Protein AF-A0AAX6RCL5-F1 (afdb_monomer)

Nearest PDB structures (foldseek):
  1vkk-assembly1_A  TM=9.846E-01  e=1.308E-14  Mus musculus
  3l50-assembly2_B  TM=9.772E-01  e=2.104E-13  Homo sapiens
  1wfs-assembly1_A  TM=9.255E-01  e=1.556E-13  Mus musculus
  1v6f-assembly1_A  TM=9.392E-01  e=1.066E-11  Mus musculus
  5ynr-assembly1_A  TM=8.312E-01  e=8.056E-07  Caenorhabditis elegans

Radius of gyration: 30.28 Å; Cα contacts (8 Å, |Δi|>4): 146; chains: 1; bounding box: 55×46×83 Å

Secondary structure (DSSP, 8-state):
--------------PPPP------------SS------------PPPEEPHHHHHHHHHHHT----S-EEEEEEEETTTTEEEEEEEEES--HHHHHHHS-TTS-EEEEEE--EE-TTS-EE--EEEEEE--S--

pLDDT: mean 74.06, std 21.43, range [27.25, 93.38]

Organism: Heterocephalus glaber (NCBI:txid10181)

Structure (mmCIF, N/CA/C/O backbone):
data_AF-A0AAX6RCL5-F1
#
_entry.id   AF-A0AAX6RCL5-F1
#
loop_
_atom_site.group_PDB
_atom_site.id
_atom_site.type_symbol
_atom_site.label_atom_id
_atom_site.label_alt_id
_atom_site.label_comp_id
_atom_site.label_asym_id
_atom_site.label_entity_id
_atom_site.label_seq_id
_atom_site.pdbx_PDB_ins_code
_atom_site.Cartn_x
_atom_site.Cartn_y
_atom_site.Cartn_z
_atom_site.occupancy
_atom_site.B_iso_or_equiv
_atom_site.auth_seq_id
_atom_site.auth_comp_id
_atom_site.auth_asym_id
_atom_site.auth_atom_id
_atom_site.pdbx_PDB_model_num
ATOM 1 N N . MET A 1 1 ? -36.953 29.625 -25.439 1.00 35.50 1 MET A N 1
ATOM 2 C CA . MET A 1 1 ? -36.225 30.268 -26.555 1.00 35.50 1 MET A CA 1
ATOM 3 C C . MET A 1 1 ? -35.842 29.132 -27.499 1.00 35.50 1 MET A C 1
ATOM 5 O O . MET A 1 1 ? -34.947 28.391 -27.137 1.00 35.50 1 MET A O 1
ATOM 9 N N . TRP A 1 2 ? -36.645 28.715 -28.493 1.00 27.25 2 TRP A N 1
ATOM 10 C CA . TRP A 1 2 ? -37.102 29.408 -29.726 1.00 27.25 2 TRP A CA 1
ATOM 11 C C . TRP A 1 2 ? -35.904 30.067 -30.423 1.00 27.25 2 TRP A C 1
ATOM 13 O O . TRP A 1 2 ? -35.289 30.933 -29.812 1.00 27.25 2 TRP A O 1
ATOM 23 N N . TYR A 1 3 ? -35.443 29.616 -31.591 1.00 30.14 3 TYR A N 1
ATOM 24 C CA . TYR A 1 3 ? -36.087 29.608 -32.922 1.00 30.14 3 TYR A CA 1
ATOM 25 C C . TYR A 1 3 ? -35.408 28.554 -33.837 1.00 30.14 3 TYR A C 1
ATOM 27 O O . TYR A 1 3 ? -34.289 28.162 -33.531 1.00 30.14 3 TYR A O 1
ATOM 35 N N . TRP A 1 4 ? -35.854 28.167 -35.039 1.00 35.09 4 TRP A N 1
ATOM 36 C CA . TRP A 1 4 ? -37.131 27.918 -35.740 1.00 35.09 4 TRP A CA 1
ATOM 37 C C . TRP A 1 4 ? -36.728 27.542 -37.197 1.00 35.09 4 TRP A C 1
ATOM 39 O O . TRP A 1 4 ? -35.722 28.036 -37.697 1.00 35.09 4 TRP A O 1
ATOM 49 N N . MET A 1 5 ? -37.503 26.644 -37.808 1.00 31.89 5 MET A N 1
ATOM 50 C CA . MET A 1 5 ? -37.565 26.088 -39.185 1.00 31.89 5 MET A CA 1
ATOM 51 C C . MET A 1 5 ? -36.968 26.812 -40.432 1.00 31.89 5 MET A C 1
ATOM 53 O O . MET A 1 5 ? -37.252 27.985 -40.634 1.00 31.89 5 MET A O 1
ATOM 57 N N . GLU A 1 6 ? -36.307 25.999 -41.301 1.00 38.62 6 GLU A N 1
ATOM 58 C CA . GLU A 1 6 ? -36.496 25.734 -42.777 1.00 38.62 6 GLU A CA 1
ATOM 59 C C . GLU A 1 6 ? -36.548 26.878 -43.845 1.00 38.62 6 GLU A C 1
ATOM 61 O O . GLU A 1 6 ? -36.711 28.035 -43.478 1.00 38.62 6 GLU A O 1
ATOM 66 N N . PRO A 1 7 ? -36.579 26.622 -45.192 1.00 53.06 7 PRO A N 1
ATOM 67 C CA . PRO A 1 7 ? -35.982 25.575 -46.066 1.00 53.06 7 PRO A CA 1
ATOM 68 C C . PRO A 1 7 ? -35.454 26.092 -47.458 1.00 53.06 7 PRO A C 1
ATOM 70 O O . PRO A 1 7 ? -35.639 27.245 -47.836 1.00 53.06 7 PRO A O 1
ATOM 73 N N . SER A 1 8 ? -34.954 25.157 -48.292 1.00 39.53 8 SER A N 1
ATOM 74 C CA . SER A 1 8 ? -35.128 25.053 -49.772 1.00 39.53 8 SER A CA 1
ATOM 75 C C . SER A 1 8 ? -34.025 25.472 -50.782 1.00 39.53 8 SER A C 1
ATOM 77 O O . SER A 1 8 ? -33.476 26.566 -50.743 1.00 39.53 8 SER A O 1
ATOM 79 N N . ALA A 1 9 ? -33.856 24.559 -51.763 1.00 36.38 9 ALA A N 1
ATOM 80 C CA . ALA A 1 9 ? -33.463 24.708 -53.180 1.00 36.38 9 ALA A CA 1
ATOM 81 C C . ALA A 1 9 ? -32.071 24.184 -53.639 1.00 36.38 9 ALA A C 1
ATOM 83 O O . ALA A 1 9 ? -31.029 24.796 -53.427 1.00 36.38 9 ALA A O 1
ATOM 84 N N . CYS A 1 10 ? -32.099 23.050 -54.362 1.00 36.31 10 CYS A N 1
ATOM 85 C CA . CYS A 1 10 ? -31.104 22.585 -55.353 1.00 36.31 10 CYS A CA 1
ATOM 86 C C . CYS A 1 10 ? -31.205 23.422 -56.661 1.00 36.31 10 CYS A C 1
ATOM 88 O O . CYS A 1 10 ? -32.090 24.276 -56.721 1.00 36.31 10 CYS A O 1
ATOM 90 N N . PRO A 1 11 ? -30.512 23.122 -57.791 1.00 52.94 11 PRO A N 1
ATOM 91 C CA . PRO A 1 11 ? -29.288 22.344 -58.083 1.00 52.94 11 PRO A CA 1
ATOM 92 C C . PRO A 1 11 ? -28.286 23.170 -58.952 1.00 52.94 11 PRO A C 1
ATOM 94 O O . PRO A 1 11 ? -28.574 24.309 -59.299 1.00 52.94 11 PRO A O 1
ATOM 97 N N . THR A 1 12 ? -27.127 22.621 -59.356 1.00 43.06 12 THR A N 1
ATOM 98 C CA . THR A 1 12 ? -26.632 22.558 -60.767 1.00 43.06 12 THR A CA 1
ATOM 99 C C . THR A 1 12 ? -25.146 22.163 -60.825 1.00 43.06 12 THR A C 1
ATOM 101 O O . THR A 1 12 ? -24.300 22.662 -60.090 1.00 43.06 12 THR A O 1
ATOM 104 N N . ALA A 1 13 ? -24.865 21.237 -61.738 1.00 39.94 13 ALA A N 1
ATOM 105 C CA . ALA A 1 13 ? -23.596 20.601 -62.057 1.00 39.94 13 ALA A CA 1
ATOM 106 C C . ALA A 1 13 ? -22.447 21.538 -62.487 1.00 39.94 13 ALA A C 1
ATOM 108 O O . ALA A 1 13 ? -22.672 22.528 -63.183 1.00 39.94 13 ALA A O 1
ATOM 109 N N . ARG A 1 14 ? -21.199 21.104 -62.236 1.00 45.34 14 ARG A N 1
ATOM 110 C CA . ARG A 1 14 ? -20.076 21.279 -63.178 1.00 45.34 14 ARG A CA 1
ATOM 111 C C . ARG A 1 14 ? -19.180 20.026 -63.235 1.00 45.34 14 ARG A C 1
ATOM 113 O O . ARG A 1 14 ? -18.984 19.385 -62.206 1.00 45.34 14 ARG A O 1
ATOM 120 N N . PRO A 1 15 ? -18.679 19.670 -64.434 1.00 50.31 15 PRO A N 1
ATOM 121 C CA . PRO A 1 15 ? -17.975 18.417 -64.730 1.00 50.31 15 PRO A CA 1
ATOM 122 C C . PRO A 1 15 ? -16.495 18.436 -64.294 1.00 50.31 15 PRO A C 1
ATOM 124 O O . PRO A 1 15 ? -15.941 19.518 -64.080 1.00 50.31 15 PRO A O 1
ATOM 127 N N . PRO A 1 16 ? -15.830 17.265 -64.204 1.00 42.94 16 PRO A N 1
ATOM 128 C CA . PRO A 1 16 ? -14.422 17.179 -63.833 1.00 42.94 16 PRO A CA 1
ATOM 129 C C . PRO A 1 16 ? -13.534 17.651 -64.991 1.00 42.94 16 PRO A C 1
ATOM 131 O O . PRO A 1 16 ? -13.746 17.270 -66.141 1.00 42.94 16 PRO A O 1
ATOM 134 N N . GLN A 1 17 ? -12.530 18.473 -64.690 1.00 49.94 17 GLN A N 1
ATOM 135 C CA . GLN A 1 17 ? -11.444 18.765 -65.627 1.00 49.94 17 GLN A CA 1
ATOM 136 C C . GLN A 1 17 ? -10.268 17.821 -65.333 1.00 49.94 17 GLN A C 1
ATOM 138 O O . GLN A 1 17 ? -9.872 17.710 -64.170 1.00 49.94 17 GLN A O 1
ATOM 143 N N . PRO A 1 18 ? -9.709 17.138 -66.347 1.00 45.41 18 PRO A N 1
ATOM 144 C CA . PRO A 1 18 ? -8.517 16.322 -66.196 1.00 45.41 18 PRO A CA 1
ATOM 145 C C . PRO A 1 18 ? -7.278 17.213 -66.340 1.00 45.41 18 PRO A C 1
ATOM 147 O O . PRO A 1 18 ? -7.051 17.801 -67.395 1.00 45.41 18 PRO A O 1
ATOM 150 N N . CYS A 1 19 ? -6.456 17.301 -65.297 1.00 35.34 19 CYS A N 1
ATOM 151 C CA . CYS A 1 19 ? -5.119 17.875 -65.421 1.00 35.34 19 CYS A CA 1
ATOM 152 C C . CYS A 1 19 ? -4.116 16.740 -65.639 1.00 35.34 19 CYS A C 1
ATOM 154 O O . CYS A 1 19 ? -3.858 15.938 -64.742 1.00 35.34 19 CYS A O 1
ATOM 156 N N . SER A 1 20 ? -3.581 16.670 -66.855 1.00 47.75 20 SER A N 1
ATOM 157 C CA . SER A 1 20 ? -2.435 15.836 -67.219 1.00 47.75 20 SER A CA 1
ATOM 158 C C . SER A 1 20 ? -1.165 16.255 -66.448 1.00 47.75 20 SER A C 1
ATOM 160 O O . SER A 1 20 ? -1.034 17.432 -66.104 1.00 47.75 20 SER A O 1
ATOM 162 N N . PRO A 1 21 ? -0.219 15.328 -66.196 1.00 56.59 21 PRO A N 1
ATOM 163 C CA . PRO A 1 21 ? 0.977 15.560 -65.382 1.00 56.59 21 PRO A CA 1
ATOM 164 C C . PRO A 1 21 ? 2.085 16.252 -66.189 1.00 56.59 21 PRO A C 1
ATOM 166 O O . PRO A 1 21 ? 2.216 16.008 -67.391 1.00 56.59 21 PRO A O 1
ATOM 169 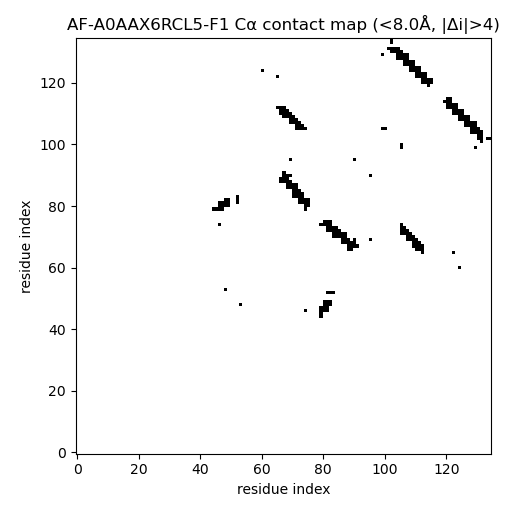N N . PRO A 1 22 ? 2.876 17.134 -65.559 1.00 48.25 22 PRO A N 1
ATOM 170 C CA . PRO A 1 22 ? 4.317 16.862 -65.387 1.00 48.25 22 PRO A CA 1
ATOM 171 C C . PRO A 1 22 ? 4.845 17.485 -64.064 1.00 48.25 22 PRO A C 1
ATOM 173 O O . PRO A 1 22 ? 4.184 18.331 -63.483 1.00 48.25 22 PRO A O 1
ATOM 176 N N . LEU A 1 23 ? 5.981 17.175 -63.447 1.00 46.69 23 LEU A N 1
ATOM 177 C CA . LEU A 1 23 ? 7.229 16.489 -63.762 1.00 46.69 23 LEU A CA 1
ATOM 178 C C . LEU A 1 23 ? 7.736 15.878 -62.441 1.00 46.69 23 LEU A C 1
ATOM 180 O O . LEU A 1 23 ? 7.386 16.338 -61.355 1.00 46.69 23 LEU A O 1
ATOM 184 N N . GLN A 1 24 ? 8.551 14.834 -62.547 1.00 46.75 24 GLN A N 1
ATOM 185 C CA . GLN A 1 24 ? 9.276 14.257 -61.421 1.00 46.75 24 GLN A CA 1
ATOM 186 C C . GLN A 1 24 ? 10.288 15.269 -60.886 1.00 46.75 24 GLN A C 1
ATOM 188 O O . GLN A 1 24 ? 11.224 15.599 -61.604 1.00 46.75 24 GLN A O 1
ATOM 193 N N . ASP A 1 25 ? 10.149 15.652 -59.621 1.00 33.66 25 ASP A N 1
ATOM 194 C CA . ASP A 1 25 ? 11.291 16.054 -58.811 1.00 33.66 25 ASP A CA 1
ATOM 195 C C . ASP A 1 25 ? 11.389 15.085 -57.632 1.00 33.66 25 ASP A C 1
ATOM 197 O O . ASP A 1 25 ? 10.612 15.085 -56.674 1.00 33.66 25 ASP A O 1
ATOM 201 N N . SER A 1 26 ? 12.331 14.164 -57.797 1.00 47.75 26 SER A N 1
ATOM 202 C CA . SER A 1 26 ? 12.974 13.417 -56.731 1.00 47.75 26 SER A CA 1
ATOM 203 C C . SER A 1 26 ? 13.581 14.377 -55.708 1.00 47.75 26 SER A C 1
ATOM 205 O O . SER A 1 26 ? 14.068 15.435 -56.078 1.00 47.75 26 SER A O 1
ATOM 207 N N . GLU A 1 27 ? 13.636 13.929 -54.452 1.00 43.59 27 GLU A N 1
ATOM 208 C CA . GLU A 1 27 ? 14.292 14.587 -53.310 1.00 43.59 27 GLU A CA 1
ATOM 209 C C . GLU A 1 27 ? 13.457 15.641 -52.572 1.00 43.59 27 GLU A C 1
ATOM 211 O O . GLU A 1 27 ? 13.638 16.842 -52.709 1.00 43.59 27 GLU A O 1
ATOM 216 N N . THR A 1 28 ? 12.605 15.192 -51.646 1.00 40.69 28 THR A N 1
ATOM 217 C CA . THR A 1 28 ? 12.894 15.256 -50.192 1.00 40.69 28 THR A CA 1
ATOM 218 C C . THR A 1 28 ? 11.667 14.829 -49.376 1.00 40.69 28 THR A C 1
ATOM 220 O O . THR A 1 28 ? 11.147 15.539 -48.517 1.00 40.69 28 THR A O 1
ATOM 223 N N . GLU A 1 29 ? 11.234 13.584 -49.577 1.00 41.44 29 GLU A N 1
ATOM 224 C CA . GLU A 1 29 ? 10.412 12.860 -48.604 1.00 41.44 29 GLU A CA 1
ATOM 225 C C . GLU A 1 29 ? 11.275 12.489 -47.385 1.00 41.44 29 GLU A C 1
ATOM 227 O O . GLU A 1 29 ? 11.693 11.347 -47.210 1.00 41.44 29 GLU A O 1
ATOM 232 N N . LYS A 1 30 ? 11.639 13.476 -46.555 1.00 39.94 30 LYS A N 1
ATOM 233 C CA . LYS A 1 30 ? 12.430 13.202 -45.345 1.00 39.94 30 LYS A CA 1
ATOM 234 C C . LYS A 1 30 ? 12.206 14.183 -44.200 1.00 39.94 30 LYS A C 1
ATOM 236 O O . LYS A 1 30 ? 13.161 14.594 -43.555 1.00 39.94 30 LYS A O 1
ATOM 241 N N . ARG A 1 31 ? 10.955 14.569 -43.915 1.00 43.88 31 ARG A N 1
ATOM 242 C CA . ARG A 1 31 ? 10.598 15.259 -42.648 1.00 43.88 31 ARG A CA 1
ATOM 243 C C . ARG A 1 31 ? 9.251 14.835 -42.046 1.00 43.88 31 ARG A C 1
ATOM 245 O O . ARG A 1 31 ? 8.664 15.580 -41.271 1.00 43.88 31 ARG A O 1
ATOM 252 N N . ARG A 1 32 ? 8.766 13.627 -42.350 1.00 39.75 32 ARG A N 1
ATOM 253 C CA . ARG A 1 32 ? 7.670 12.983 -41.604 1.00 39.75 32 ARG A CA 1
ATOM 254 C C . ARG A 1 32 ? 8.207 11.723 -40.943 1.00 39.75 32 ARG A C 1
ATOM 256 O O . ARG A 1 32 ? 8.236 10.668 -41.555 1.00 39.75 32 ARG A O 1
ATOM 263 N N . GLY A 1 33 ? 8.712 11.861 -39.725 1.00 41.97 33 GLY A N 1
ATOM 264 C CA . GLY A 1 33 ? 9.278 10.734 -38.990 1.00 41.97 33 GLY A CA 1
ATOM 265 C C . GLY A 1 33 ? 9.973 11.175 -37.716 1.00 41.97 33 GLY A C 1
ATOM 266 O O . GLY A 1 33 ? 11.169 10.960 -37.576 1.00 41.97 33 GLY A O 1
ATOM 267 N N . LEU A 1 34 ? 9.254 11.864 -36.828 1.00 44.69 34 LEU A N 1
ATOM 268 C CA . LEU A 1 34 ? 9.718 12.080 -35.456 1.00 44.69 34 LEU A CA 1
ATOM 269 C C . LEU A 1 34 ? 8.540 12.340 -34.511 1.00 44.69 34 LEU A C 1
ATOM 271 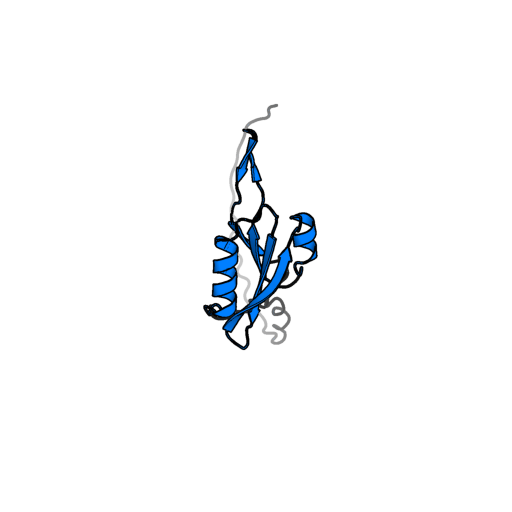O O . LEU A 1 34 ? 8.479 13.339 -33.815 1.00 44.69 34 LEU A O 1
ATOM 275 N N . TRP A 1 35 ? 7.594 11.408 -34.534 1.00 40.56 35 TRP A N 1
ATOM 276 C CA . TRP A 1 35 ? 6.759 11.070 -33.383 1.00 40.56 35 TRP A CA 1
ATOM 277 C C . TRP A 1 35 ? 6.626 9.550 -33.392 1.00 40.56 35 TRP A C 1
ATOM 279 O O . TRP A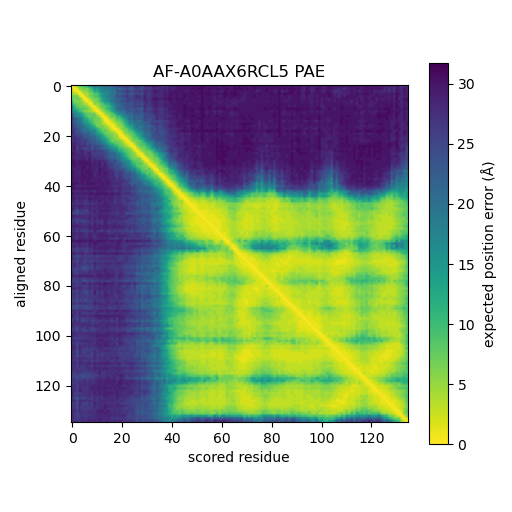 1 35 ? 5.561 8.997 -33.634 1.00 40.56 35 TRP A O 1
ATOM 289 N N . THR A 1 36 ? 7.753 8.858 -33.235 1.00 45.66 36 THR A N 1
ATOM 290 C CA . THR A 1 36 ? 7.697 7.505 -32.690 1.00 45.66 36 THR A CA 1
ATOM 291 C C . THR A 1 36 ? 7.618 7.726 -31.191 1.00 45.66 36 THR A C 1
ATOM 293 O O . THR A 1 36 ? 8.642 7.860 -30.523 1.00 45.66 36 THR A O 1
ATOM 296 N N . GLU A 1 37 ? 6.397 7.898 -30.680 1.00 50.56 37 GLU A N 1
ATOM 297 C CA . GLU A 1 37 ? 6.152 7.661 -29.264 1.00 50.56 37 GLU A CA 1
ATOM 298 C C . GLU A 1 37 ? 6.742 6.287 -28.970 1.00 50.56 37 GLU A C 1
ATOM 300 O O . GLU A 1 37 ? 6.404 5.289 -29.613 1.00 50.56 37 GLU A O 1
ATOM 305 N N . ASN A 1 38 ? 7.741 6.281 -28.096 1.00 51.25 38 ASN A N 1
ATOM 306 C CA . ASN A 1 38 ? 8.461 5.096 -27.690 1.00 51.25 38 ASN A CA 1
ATOM 307 C C . ASN A 1 38 ? 7.507 4.272 -26.821 1.00 51.25 38 ASN A C 1
ATOM 309 O O . ASN A 1 38 ? 7.613 4.276 -25.600 1.00 51.25 38 ASN A O 1
ATOM 313 N N . ILE A 1 39 ? 6.533 3.606 -27.446 1.00 62.06 39 ILE A N 1
ATOM 314 C CA . ILE A 1 39 ? 5.764 2.543 -26.814 1.00 62.06 39 ILE A CA 1
ATOM 315 C C . ILE A 1 39 ? 6.792 1.447 -26.550 1.00 62.06 39 ILE A C 1
ATOM 317 O O . ILE A 1 39 ? 7.069 0.615 -27.419 1.00 62.06 39 ILE A O 1
ATOM 321 N N . MET A 1 40 ? 7.425 1.499 -25.373 1.00 55.16 40 MET A N 1
ATOM 322 C CA . MET A 1 40 ? 8.259 0.417 -24.871 1.00 55.16 40 MET A CA 1
ATOM 323 C C . MET A 1 40 ? 7.367 -0.813 -24.811 1.00 55.16 40 MET A C 1
ATOM 325 O O . MET A 1 40 ? 6.577 -1.002 -23.889 1.00 55.16 40 MET A O 1
ATOM 329 N N . SER A 1 41 ? 7.463 -1.628 -25.851 1.00 55.06 41 SER A N 1
ATOM 330 C CA . SER A 1 41 ? 6.804 -2.917 -25.934 1.00 55.06 41 SER A CA 1
ATOM 331 C C . SER A 1 41 ? 7.647 -3.892 -25.121 1.00 55.06 41 SER A C 1
ATOM 333 O O . SER A 1 41 ? 8.291 -4.777 -25.678 1.00 55.06 41 SER A O 1
ATOM 335 N N . ASP A 1 42 ? 7.708 -3.681 -23.804 1.00 61.47 42 ASP A N 1
ATOM 336 C CA . ASP A 1 42 ? 8.202 -4.708 -22.897 1.00 61.47 42 ASP A CA 1
ATOM 337 C C . ASP A 1 42 ? 7.198 -5.865 -23.006 1.00 61.47 42 ASP A C 1
ATOM 339 O O . ASP A 1 42 ? 6.010 -5.723 -22.701 1.00 61.47 42 ASP A O 1
ATOM 343 N N . SER A 1 43 ? 7.657 -7.008 -23.518 1.00 70.56 43 SER A N 1
ATOM 344 C CA . SER A 1 43 ? 6.904 -8.260 -23.459 1.00 70.56 43 SER A CA 1
ATOM 345 C C . SER A 1 43 ? 6.398 -8.451 -22.029 1.00 70.56 43 SER A C 1
ATOM 347 O O . SER A 1 43 ? 7.192 -8.321 -21.100 1.00 70.56 43 SER A O 1
ATOM 349 N N . LEU A 1 44 ? 5.105 -8.736 -21.838 1.00 68.19 44 LEU A N 1
ATOM 350 C CA . LEU A 1 44 ? 4.522 -8.910 -20.505 1.00 68.19 44 LEU A CA 1
ATOM 351 C C . LEU A 1 44 ? 5.224 -10.066 -19.777 1.00 68.19 44 LEU A C 1
ATOM 353 O O . LEU A 1 44 ? 4.929 -11.234 -20.023 1.00 68.19 44 LEU A O 1
ATOM 357 N N . VAL A 1 45 ? 6.15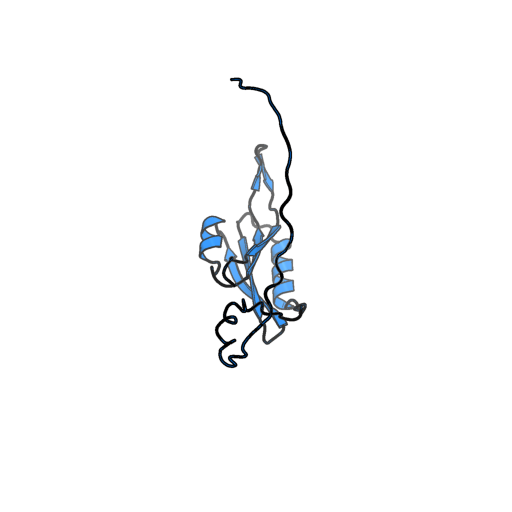8 -9.736 -18.887 1.00 76.12 45 VAL A N 1
ATOM 358 C CA . VAL A 1 45 ? 6.816 -10.705 -18.012 1.00 76.12 45 VAL A CA 1
ATOM 359 C C . VAL A 1 45 ? 6.111 -10.690 -16.663 1.00 76.12 45 VAL A C 1
ATOM 361 O O . VAL A 1 45 ? 6.019 -9.655 -16.002 1.00 76.12 45 VAL A O 1
ATOM 364 N N . VAL A 1 46 ? 5.629 -11.855 -16.237 1.00 82.56 46 VAL A N 1
ATOM 365 C CA . VAL A 1 46 ? 5.121 -12.048 -14.878 1.00 82.56 46 VAL A CA 1
ATOM 366 C C . VAL A 1 46 ? 6.318 -12.202 -13.945 1.00 82.56 46 VAL A C 1
ATOM 368 O O . VAL A 1 46 ? 7.106 -13.129 -14.101 1.00 82.56 46 VAL A O 1
ATOM 371 N N . CYS A 1 47 ? 6.460 -11.282 -12.993 1.00 86.12 47 CYS A N 1
ATOM 372 C CA . CYS A 1 47 ? 7.512 -11.348 -11.982 1.00 86.12 47 CYS A CA 1
ATOM 373 C C . CYS A 1 47 ? 7.095 -12.256 -10.819 1.00 86.12 47 CYS A C 1
ATOM 375 O O . CYS A 1 47 ? 5.924 -12.280 -10.427 1.00 86.12 47 CYS A O 1
ATOM 377 N N . GLU A 1 48 ? 8.056 -12.967 -10.234 1.00 89.62 48 GLU A N 1
ATOM 378 C CA . GLU A 1 48 ? 7.817 -13.765 -9.032 1.00 89.62 48 GLU A CA 1
ATOM 379 C C . GLU A 1 48 ? 7.889 -12.903 -7.766 1.00 89.62 48 GLU A C 1
ATOM 381 O O . GLU A 1 48 ? 8.547 -11.870 -7.724 1.00 89.62 48 GLU A O 1
ATOM 386 N N . VAL A 1 49 ? 7.194 -13.311 -6.705 1.00 90.12 49 VAL A N 1
ATOM 387 C CA . VAL A 1 49 ? 7.238 -12.605 -5.416 1.00 90.12 49 VAL A CA 1
ATOM 388 C C . VAL A 1 49 ? 8.291 -13.255 -4.531 1.00 90.12 49 VAL A C 1
ATOM 390 O O . VAL A 1 49 ? 8.204 -14.465 -4.287 1.00 90.12 49 VAL A O 1
ATOM 393 N N . ASP A 1 50 ? 9.221 -12.447 -4.018 1.00 92.06 50 ASP A N 1
ATOM 394 C CA . ASP A 1 50 ? 10.277 -12.905 -3.119 1.00 92.06 50 ASP A CA 1
ATOM 395 C C . ASP A 1 50 ? 9.675 -13.643 -1.897 1.00 92.06 50 ASP A C 1
ATOM 397 O O . ASP A 1 50 ? 8.681 -13.179 -1.315 1.00 92.06 50 ASP A O 1
ATOM 401 N N . PRO A 1 51 ? 10.202 -14.821 -1.510 1.00 91.06 51 PRO A N 1
ATOM 402 C CA . PRO A 1 51 ? 9.708 -15.560 -0.350 1.00 91.06 51 PRO A CA 1
ATOM 403 C C . PRO A 1 51 ? 9.747 -14.742 0.950 1.00 91.06 51 PRO A C 1
ATOM 405 O O . PRO A 1 51 ? 8.818 -14.856 1.754 1.00 91.06 51 PRO A O 1
ATOM 408 N N . GLU A 1 52 ? 10.738 -13.869 1.141 1.00 90.38 52 GLU A N 1
ATOM 409 C CA . GLU A 1 52 ? 10.826 -12.992 2.315 1.00 90.38 52 GLU A CA 1
ATOM 410 C C . GLU A 1 52 ? 9.680 -11.973 2.330 1.00 90.38 52 GLU A C 1
ATOM 412 O O . GLU A 1 52 ? 9.047 -11.727 3.364 1.00 90.38 52 GLU A O 1
ATOM 417 N N . LEU A 1 53 ? 9.341 -11.432 1.157 1.00 91.00 53 LEU A N 1
ATOM 418 C CA . LEU A 1 53 ? 8.200 -10.538 0.991 1.00 91.00 53 LEU A CA 1
ATOM 419 C C . LEU A 1 53 ? 6.876 -11.274 1.245 1.00 91.00 53 LEU A C 1
ATOM 421 O O . LEU A 1 53 ? 6.000 -10.733 1.919 1.00 91.00 53 LEU A O 1
ATOM 425 N N . LYS A 1 54 ? 6.724 -12.527 0.790 1.00 90.75 54 LYS A N 1
ATOM 426 C CA . LYS A 1 54 ? 5.528 -13.342 1.090 1.00 90.75 54 LYS A CA 1
ATOM 427 C C . LYS A 1 54 ? 5.335 -13.537 2.589 1.00 90.75 54 LYS A C 1
ATOM 429 O O . LYS A 1 54 ? 4.207 -13.433 3.077 1.00 90.75 54 LYS A O 1
ATOM 434 N N . GLU A 1 55 ? 6.404 -13.810 3.333 1.00 92.12 55 GLU A N 1
ATOM 435 C CA . GLU A 1 55 ? 6.318 -13.949 4.787 1.00 92.12 55 GLU A CA 1
ATOM 436 C C . GLU A 1 55 ? 5.881 -12.653 5.465 1.00 92.12 55 GLU A C 1
ATOM 438 O O . GLU A 1 55 ? 5.044 -12.686 6.373 1.00 92.12 55 GLU A O 1
ATOM 443 N N . LYS A 1 56 ? 6.405 -11.516 5.007 1.00 89.75 56 LYS A N 1
ATOM 444 C CA . LYS A 1 56 ? 6.037 -10.194 5.516 1.00 89.75 56 LYS A CA 1
ATOM 445 C C . LYS A 1 56 ? 4.601 -9.824 5.178 1.00 89.75 56 LYS A C 1
ATOM 447 O O . LYS A 1 56 ? 3.870 -9.435 6.078 1.00 89.75 56 LYS A O 1
ATOM 452 N N . LEU A 1 57 ? 4.140 -10.065 3.951 1.00 89.25 57 LEU A N 1
ATOM 453 C CA . LEU A 1 57 ? 2.734 -9.893 3.564 1.00 89.25 57 LEU A CA 1
ATOM 454 C C . LEU A 1 57 ? 1.803 -10.793 4.381 1.00 89.25 57 LEU A C 1
ATOM 456 O O . LEU A 1 57 ? 0.720 -10.372 4.792 1.00 89.25 57 LEU A O 1
ATOM 460 N N . ARG A 1 58 ? 2.232 -12.028 4.670 1.00 90.31 58 ARG A N 1
ATOM 461 C CA . ARG A 1 58 ? 1.491 -12.937 5.547 1.00 90.31 58 ARG A CA 1
ATOM 462 C C . ARG A 1 58 ? 1.391 -12.356 6.957 1.00 90.31 58 ARG A C 1
ATOM 464 O O . ARG A 1 58 ? 0.289 -12.272 7.490 1.00 90.31 58 ARG A O 1
ATOM 471 N N . LYS A 1 59 ? 2.509 -11.915 7.544 1.00 89.12 59 LYS A N 1
ATOM 472 C CA . LYS A 1 59 ? 2.530 -11.248 8.859 1.00 89.12 59 LYS A CA 1
ATOM 473 C C . LYS A 1 59 ? 1.668 -9.984 8.861 1.00 89.12 59 LYS A C 1
ATOM 475 O O . LYS A 1 59 ? 0.910 -9.788 9.800 1.00 89.12 59 LYS A O 1
ATOM 480 N N . PHE A 1 60 ? 1.718 -9.195 7.792 1.00 88.19 60 PHE A N 1
ATOM 481 C CA . PHE A 1 60 ? 0.952 -7.964 7.618 1.00 88.19 60 PHE A CA 1
ATOM 482 C C . PHE A 1 60 ? -0.557 -8.223 7.595 1.00 88.19 60 PHE A C 1
ATOM 484 O O . PHE A 1 60 ? -1.311 -7.550 8.286 1.00 88.19 60 PHE A O 1
ATOM 491 N N . ARG A 1 61 ? -1.003 -9.268 6.888 1.00 85.19 61 ARG A N 1
ATOM 492 C CA . ARG A 1 61 ? -2.415 -9.681 6.868 1.00 85.19 61 ARG A CA 1
ATOM 493 C C . ARG A 1 61 ? -2.914 -10.192 8.224 1.00 85.19 61 ARG A C 1
ATOM 495 O O . ARG A 1 61 ? -4.090 -10.032 8.532 1.00 85.19 61 ARG A O 1
ATOM 502 N N . PHE A 1 62 ? -2.054 -10.842 9.006 1.00 85.25 62 PHE A N 1
ATOM 503 C CA . PHE A 1 62 ? -2.403 -11.367 10.334 1.00 85.25 62 PHE A CA 1
ATOM 504 C C . PHE A 1 62 ? -2.090 -10.398 11.481 1.00 85.25 62 PHE A C 1
ATOM 506 O O . PHE A 1 62 ? -2.300 -10.742 12.648 1.00 85.25 62 PHE A O 1
ATOM 513 N N . ARG A 1 63 ? -1.597 -9.198 11.163 1.00 77.94 63 ARG A N 1
ATOM 514 C CA . ARG A 1 63 ? -1.307 -8.148 12.133 1.00 77.94 63 ARG A CA 1
ATOM 515 C C . ARG A 1 63 ? -2.604 -7.747 12.840 1.00 77.94 63 ARG A C 1
ATOM 517 O O . ARG A 1 63 ? -3.636 -7.569 12.201 1.00 77.94 63 ARG A O 1
ATOM 524 N N . LYS A 1 64 ? -2.552 -7.633 14.170 1.00 74.56 64 LYS A N 1
ATOM 525 C CA . LYS A 1 64 ? -3.683 -7.190 15.011 1.00 74.56 64 LYS A CA 1
ATOM 526 C C . LYS A 1 64 ? -3.536 -5.750 15.505 1.00 74.56 64 LYS A C 1
ATOM 528 O O . LYS A 1 64 ? -4.377 -5.288 16.271 1.00 74.56 64 LYS A O 1
ATOM 533 N N . GLU A 1 65 ? -2.457 -5.071 15.130 1.00 76.75 65 GLU A N 1
ATOM 534 C CA . GLU A 1 65 ? -2.249 -3.672 15.494 1.00 76.75 65 GLU A CA 1
ATOM 535 C C . GLU A 1 65 ? -3.264 -2.775 14.788 1.00 76.75 65 GLU A C 1
ATOM 537 O O . GLU A 1 65 ? -3.653 -3.011 13.645 1.00 76.75 65 GLU A O 1
ATOM 542 N N . THR A 1 66 ? -3.700 -1.744 15.502 1.00 75.69 66 THR A N 1
ATOM 543 C CA . THR A 1 66 ? -4.756 -0.812 15.088 1.00 75.69 66 THR A CA 1
ATOM 544 C C . THR A 1 66 ? -4.223 0.399 14.326 1.00 75.69 66 THR A C 1
ATOM 546 O O . THR A 1 66 ? -4.898 1.427 14.241 1.00 75.69 66 THR A O 1
ATOM 549 N N . ASP A 1 67 ? -3.006 0.279 13.814 1.00 85.12 67 ASP A N 1
ATOM 550 C CA . ASP A 1 67 ? -2.219 1.373 13.269 1.00 85.12 67 ASP A CA 1
ATOM 551 C C . ASP A 1 67 ? -2.256 1.334 11.745 1.00 85.12 67 ASP A C 1
ATOM 553 O O . ASP A 1 67 ? -2.231 0.261 11.132 1.00 85.12 67 ASP A O 1
ATOM 557 N N . ASN A 1 68 ? -2.280 2.514 11.126 1.00 87.75 68 ASN A N 1
ATOM 558 C CA . ASN A 1 68 ? -2.136 2.609 9.680 1.00 87.75 68 ASN A CA 1
ATOM 559 C C . ASN A 1 68 ? -0.739 2.132 9.298 1.00 87.75 68 ASN A C 1
ATOM 561 O O . ASN A 1 68 ? 0.252 2.548 9.897 1.00 87.75 68 ASN A O 1
ATOM 565 N N . ALA A 1 69 ? -0.645 1.261 8.307 1.00 91.00 69 ALA A N 1
ATOM 566 C CA . ALA A 1 69 ? 0.641 0.733 7.883 1.00 91.00 69 ALA A CA 1
ATOM 567 C C . ALA A 1 69 ? 0.661 0.525 6.380 1.00 91.00 69 ALA A C 1
ATOM 569 O O . ALA A 1 69 ? -0.369 0.215 5.782 1.00 91.00 69 ALA A O 1
ATOM 570 N N . ALA A 1 70 ? 1.835 0.684 5.784 1.00 92.19 70 ALA A N 1
ATOM 571 C CA . ALA A 1 70 ? 2.051 0.503 4.364 1.00 92.19 70 ALA A CA 1
ATOM 572 C C . ALA A 1 70 ? 3.289 -0.362 4.118 1.00 92.19 70 ALA A C 1
ATOM 574 O O . ALA A 1 70 ? 4.285 -0.252 4.829 1.00 92.19 70 ALA A O 1
ATOM 575 N N . ILE A 1 71 ? 3.236 -1.203 3.094 1.00 93.19 71 ILE A N 1
ATOM 576 C CA . ILE A 1 71 ? 4.400 -1.904 2.553 1.00 93.19 71 ILE A CA 1
ATOM 577 C C . ILE A 1 71 ? 4.544 -1.474 1.103 1.00 93.19 71 ILE A C 1
ATOM 579 O O . ILE A 1 71 ? 3.641 -1.724 0.302 1.00 93.19 71 ILE A O 1
ATOM 583 N N . ILE A 1 72 ? 5.670 -0.850 0.774 1.00 93.38 72 ILE A N 1
ATOM 584 C CA . ILE A 1 72 ? 6.028 -0.453 -0.584 1.00 93.38 72 ILE A CA 1
ATOM 585 C C . ILE A 1 72 ? 6.883 -1.562 -1.196 1.00 93.38 72 ILE A C 1
ATOM 587 O O . ILE A 1 72 ? 7.847 -2.057 -0.607 1.00 93.38 72 ILE A O 1
ATOM 591 N N . MET A 1 73 ? 6.496 -1.978 -2.394 1.00 92.94 73 MET A N 1
ATOM 592 C CA . MET A 1 73 ? 7.121 -3.048 -3.153 1.00 92.94 73 MET A CA 1
ATOM 593 C C . MET A 1 73 ? 7.585 -2.523 -4.508 1.00 92.94 73 MET A C 1
ATOM 595 O O . MET A 1 73 ? 6.887 -1.763 -5.193 1.00 92.94 73 MET A O 1
ATOM 599 N N . LYS A 1 74 ? 8.766 -2.991 -4.904 1.00 91.69 74 LYS A N 1
ATOM 600 C CA . LYS A 1 74 ? 9.413 -2.690 -6.177 1.00 91.69 74 LYS A CA 1
ATOM 601 C C . LYS A 1 74 ? 9.476 -3.939 -7.037 1.00 91.69 74 LYS A C 1
ATOM 603 O O . LYS A 1 74 ? 9.644 -5.039 -6.525 1.00 91.69 74 LYS A O 1
ATOM 608 N N . VAL A 1 75 ? 9.409 -3.756 -8.350 1.00 90.00 75 VAL A N 1
ATOM 609 C CA . VAL A 1 75 ? 9.790 -4.796 -9.308 1.00 90.00 75 VAL A CA 1
ATOM 610 C C . VAL A 1 75 ? 11.240 -4.578 -9.721 1.00 90.00 75 VAL A C 1
ATOM 612 O O . VAL A 1 75 ? 11.567 -3.553 -10.323 1.00 90.00 75 VAL A O 1
ATOM 615 N N . ASP A 1 76 ? 12.101 -5.547 -9.432 1.00 88.88 76 ASP A N 1
ATOM 616 C CA . ASP A 1 76 ? 13.456 -5.580 -9.970 1.00 88.88 76 ASP A CA 1
ATOM 617 C C . ASP A 1 76 ? 13.434 -6.231 -11.353 1.00 88.88 76 ASP A C 1
ATOM 619 O O . ASP A 1 76 ? 13.184 -7.431 -11.485 1.00 88.88 76 ASP A O 1
ATOM 623 N N . LYS A 1 77 ? 13.716 -5.440 -12.395 1.00 83.62 77 LYS A N 1
ATOM 624 C CA . LYS A 1 77 ? 13.738 -5.923 -13.786 1.00 83.62 77 LYS A CA 1
ATOM 625 C C . LYS A 1 77 ? 14.832 -6.967 -14.027 1.00 83.62 77 LYS A C 1
ATOM 627 O O . LYS A 1 77 ? 14.603 -7.908 -14.778 1.00 83.62 77 LYS A O 1
ATOM 632 N N . ASP A 1 78 ? 15.975 -6.835 -13.354 1.00 86.62 78 ASP A N 1
ATOM 633 C CA . ASP A 1 78 ? 17.130 -7.727 -13.539 1.00 86.62 78 ASP A CA 1
ATOM 634 C C . ASP A 1 78 ? 16.862 -9.141 -13.019 1.00 86.62 78 ASP A C 1
ATOM 636 O O . ASP A 1 78 ? 17.290 -10.131 -13.606 1.00 86.62 78 ASP A O 1
ATOM 640 N N . ARG A 1 79 ? 16.142 -9.231 -11.898 1.00 85.88 79 ARG A N 1
ATOM 641 C CA . ARG A 1 79 ? 15.812 -10.496 -11.231 1.00 85.88 79 ARG A CA 1
ATOM 642 C C . ARG A 1 79 ? 14.410 -10.993 -11.574 1.00 85.88 79 ARG A C 1
ATOM 644 O O . ARG A 1 79 ? 14.078 -12.107 -11.192 1.00 85.88 79 ARG A O 1
ATOM 651 N N . GLN A 1 80 ? 13.599 -10.171 -12.246 1.00 87.25 80 GLN A N 1
ATOM 652 C CA . GLN A 1 80 ? 12.175 -10.414 -12.503 1.00 87.25 80 GLN A CA 1
ATOM 653 C C . GLN A 1 80 ? 11.422 -10.795 -11.219 1.00 87.25 80 GLN A C 1
ATOM 655 O O . GLN A 1 80 ? 10.593 -11.705 -11.20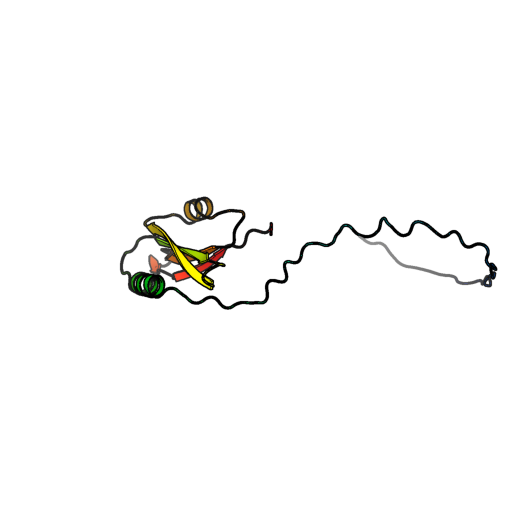2 1.00 87.25 80 GLN A O 1
ATOM 660 N N . MET A 1 81 ? 11.737 -10.102 -10.121 1.00 90.12 81 MET A N 1
ATOM 661 C CA . MET A 1 81 ? 11.172 -10.379 -8.805 1.00 90.12 81 MET A CA 1
ATOM 662 C C . MET A 1 81 ? 10.635 -9.122 -8.136 1.00 90.12 81 MET A C 1
ATOM 664 O O . MET A 1 81 ? 11.182 -8.029 -8.280 1.00 90.12 81 MET A O 1
ATOM 668 N N . VAL A 1 82 ? 9.550 -9.297 -7.388 1.00 91.94 82 VAL A N 1
ATOM 669 C CA . VAL A 1 82 ? 8.990 -8.270 -6.520 1.00 91.94 82 VAL A CA 1
ATOM 670 C C . VAL A 1 82 ? 9.732 -8.317 -5.195 1.00 91.94 82 VAL A C 1
ATOM 672 O O . VAL A 1 82 ? 9.631 -9.301 -4.459 1.00 91.94 82 VAL A O 1
ATOM 675 N N . VAL A 1 83 ? 10.456 -7.244 -4.904 1.00 91.44 83 VAL A N 1
ATOM 676 C CA . VAL A 1 83 ? 11.201 -7.059 -3.663 1.00 91.44 83 VAL A CA 1
ATOM 677 C C . VAL A 1 83 ? 10.509 -6.038 -2.776 1.00 91.44 83 VAL A C 1
ATOM 679 O O . VAL A 1 83 ? 9.783 -5.150 -3.236 1.00 91.44 83 VAL A O 1
ATOM 682 N N . LEU A 1 84 ? 10.737 -6.178 -1.477 1.00 92.38 84 LEU A N 1
ATOM 683 C CA . LEU A 1 84 ? 10.358 -5.161 -0.517 1.00 92.38 84 LEU A CA 1
ATOM 684 C C . LEU A 1 84 ? 11.278 -3.954 -0.678 1.00 92.38 84 LEU A C 1
ATOM 686 O O . LEU A 1 84 ? 12.496 -4.109 -0.671 1.00 92.38 84 LEU A O 1
ATOM 690 N N . GLU A 1 85 ? 10.693 -2.772 -0.796 1.00 91.62 85 GLU A N 1
ATOM 691 C CA . GLU A 1 85 ? 11.450 -1.532 -0.715 1.00 91.62 85 GLU A CA 1
ATOM 692 C C . GLU A 1 85 ? 11.426 -1.010 0.717 1.00 91.62 85 GLU A C 1
ATOM 694 O O . GLU A 1 85 ? 12.454 -1.008 1.388 1.00 91.62 85 GLU A O 1
ATOM 699 N N . GLU A 1 86 ? 10.242 -0.643 1.204 1.00 91.25 86 GLU A N 1
ATOM 700 C CA . GLU A 1 86 ? 10.084 0.050 2.479 1.00 91.25 86 GLU A CA 1
ATOM 701 C C . GLU A 1 86 ? 8.832 -0.417 3.227 1.00 91.25 86 GLU A C 1
ATOM 703 O O . GLU A 1 86 ? 7.798 -0.741 2.637 1.00 91.25 86 GLU A O 1
ATOM 708 N N . GLU A 1 87 ? 8.933 -0.450 4.555 1.00 90.81 87 GLU A N 1
ATOM 709 C CA . GLU A 1 87 ? 7.819 -0.709 5.468 1.00 90.81 87 GLU A CA 1
ATOM 710 C C . GLU A 1 87 ? 7.576 0.528 6.319 1.00 90.81 87 GLU A C 1
ATOM 712 O O . GLU A 1 87 ? 8.446 0.959 7.074 1.00 90.81 87 GLU A O 1
ATOM 717 N N . LEU A 1 88 ? 6.370 1.070 6.223 1.00 90.62 88 LEU A N 1
ATOM 718 C CA . LEU A 1 88 ? 5.963 2.286 6.906 1.00 90.62 88 LEU A CA 1
ATOM 719 C C . LEU A 1 88 ? 4.903 1.926 7.945 1.00 90.62 88 LEU A C 1
ATOM 721 O O . LEU A 1 88 ? 3.910 1.254 7.653 1.00 90.62 88 LEU A O 1
ATOM 725 N N . GLN A 1 89 ? 5.117 2.370 9.178 1.00 89.88 89 GLN A N 1
ATOM 726 C CA . GLN A 1 89 ? 4.183 2.194 10.287 1.00 89.88 89 GLN A CA 1
ATOM 727 C C . GLN A 1 89 ? 3.708 3.566 10.755 1.00 89.88 89 GLN A C 1
ATOM 729 O O . GLN A 1 89 ? 4.500 4.499 10.812 1.00 89.88 89 GLN A O 1
ATOM 734 N N . ASN A 1 90 ? 2.432 3.671 11.123 1.00 88.25 90 ASN A N 1
ATOM 735 C CA . ASN A 1 90 ? 1.788 4.912 11.553 1.00 88.25 90 ASN A CA 1
ATOM 736 C C . ASN A 1 90 ? 1.829 6.033 10.501 1.00 88.25 90 ASN A C 1
ATOM 738 O O . ASN A 1 90 ? 2.082 7.182 10.840 1.00 88.25 90 ASN A O 1
ATOM 742 N N . ILE A 1 91 ? 1.543 5.697 9.237 1.00 89.69 91 ILE A N 1
ATOM 743 C CA . ILE A 1 91 ? 1.546 6.661 8.127 1.00 89.69 91 ILE A CA 1
ATOM 744 C C . ILE A 1 91 ? 0.132 7.061 7.682 1.00 89.69 91 ILE A C 1
ATOM 746 O O . ILE A 1 91 ? -0.768 6.219 7.533 1.00 89.69 91 ILE A O 1
ATOM 750 N N . SER A 1 92 ? -0.069 8.358 7.455 1.00 90.31 92 SER A N 1
ATOM 751 C CA . SER A 1 92 ? -1.290 8.901 6.849 1.00 90.31 92 SER A CA 1
ATOM 752 C C . SER A 1 92 ? -1.318 8.679 5.325 1.00 90.31 92 SER A C 1
ATOM 754 O O . SER A 1 92 ? -0.269 8.520 4.695 1.00 90.31 92 SER A O 1
ATOM 756 N N . PRO A 1 93 ? -2.498 8.634 4.681 1.00 88.00 93 PRO A N 1
ATOM 757 C CA . PRO A 1 93 ? -2.572 8.468 3.230 1.00 88.00 93 PRO A CA 1
ATOM 758 C C . PRO A 1 93 ? -1.945 9.641 2.456 1.00 88.00 93 PRO A C 1
ATOM 760 O O . PRO A 1 93 ? -1.555 9.465 1.303 1.00 88.00 93 PRO A O 1
ATOM 763 N N . GLU A 1 94 ? -1.845 10.827 3.057 1.00 90.75 94 GLU A N 1
ATOM 764 C CA . GLU A 1 94 ? -1.178 11.998 2.488 1.00 90.75 94 GLU A CA 1
ATOM 765 C C . GLU A 1 94 ? 0.343 11.843 2.505 1.00 90.75 94 GLU A C 1
ATOM 767 O O . GLU A 1 94 ? 0.979 12.023 1.469 1.00 90.75 94 GLU A O 1
ATOM 77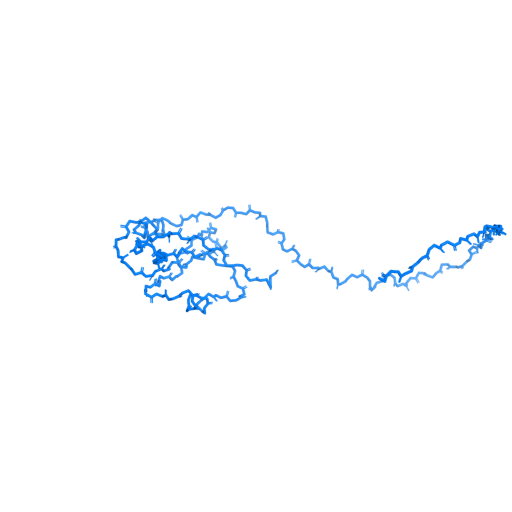2 N N . GLU A 1 95 ? 0.917 11.449 3.643 1.00 91.06 95 GLU A N 1
ATOM 773 C CA . GLU A 1 95 ? 2.353 11.163 3.768 1.00 91.06 95 GLU A CA 1
ATOM 774 C C . GLU A 1 95 ? 2.761 10.006 2.856 1.00 91.06 95 GLU A C 1
ATOM 776 O O . GLU A 1 95 ? 3.765 10.095 2.157 1.00 91.06 95 GLU A O 1
ATOM 781 N N . LEU A 1 96 ? 1.930 8.960 2.764 1.00 90.62 96 LEU A N 1
ATOM 782 C CA . LEU A 1 96 ? 2.191 7.822 1.884 1.00 90.62 96 LEU A CA 1
ATOM 783 C C . LEU A 1 96 ? 2.354 8.242 0.418 1.00 90.62 96 LEU A C 1
ATOM 785 O O . LEU A 1 96 ? 3.137 7.638 -0.307 1.00 90.62 96 LEU A O 1
ATOM 789 N N . LYS A 1 97 ? 1.636 9.274 -0.040 1.00 88.38 97 LYS A N 1
ATOM 790 C CA . LYS A 1 97 ? 1.802 9.795 -1.406 1.00 88.38 97 LYS A CA 1
ATOM 791 C C . LYS A 1 97 ? 3.147 10.486 -1.607 1.00 88.38 97 LYS A C 1
ATOM 793 O O . LYS A 1 97 ? 3.658 10.434 -2.717 1.00 88.38 97 LYS A O 1
ATOM 798 N N . LEU A 1 98 ? 3.678 11.131 -0.571 1.00 89.50 98 LEU A N 1
ATOM 799 C CA . LEU A 1 98 ? 4.954 11.848 -0.621 1.00 89.50 98 LEU A CA 1
ATOM 800 C C . LEU A 1 98 ? 6.149 10.890 -0.607 1.00 89.50 98 LEU A C 1
ATOM 802 O O . LEU A 1 98 ? 7.156 11.177 -1.245 1.00 89.50 98 LEU A O 1
ATOM 806 N N . GLU A 1 99 ? 6.017 9.748 0.073 1.00 88.31 99 GLU A N 1
ATOM 807 C CA . GLU A 1 99 ? 7.030 8.682 0.059 1.00 88.31 99 GLU A CA 1
ATOM 808 C C . GLU A 1 99 ? 7.088 7.953 -1.295 1.00 88.31 99 GLU A C 1
ATOM 810 O O . GLU A 1 99 ? 8.114 7.395 -1.683 1.00 88.31 99 GLU A O 1
ATOM 815 N N . LEU A 1 100 ? 5.988 7.954 -2.058 1.00 88.69 100 LEU A N 1
ATOM 816 C CA . LEU A 1 100 ? 5.944 7.269 -3.345 1.00 88.69 100 LEU A CA 1
ATOM 817 C C . LEU A 1 100 ? 6.620 8.086 -4.458 1.00 88.69 100 LEU A C 1
ATOM 819 O O . LEU A 1 100 ? 6.320 9.264 -4.650 1.00 88.69 100 LEU A O 1
ATOM 823 N N . PRO A 1 101 ? 7.470 7.455 -5.286 1.00 87.12 101 PRO A N 1
ATOM 824 C CA . PRO A 1 101 ? 8.119 8.134 -6.396 1.00 87.12 101 PRO A CA 1
ATOM 825 C C . PRO A 1 101 ? 7.119 8.529 -7.493 1.00 87.12 101 PRO A C 1
ATOM 827 O O . PRO A 1 101 ? 6.402 7.694 -8.040 1.00 87.12 101 PRO A O 1
ATOM 830 N N . GLU A 1 102 ? 7.169 9.792 -7.919 1.00 84.56 102 GLU A N 1
ATOM 831 C CA . GLU A 1 102 ? 6.285 10.362 -8.954 1.00 84.56 102 GLU A CA 1
ATOM 832 C C . GLU A 1 102 ? 6.613 9.932 -10.393 1.00 84.56 102 GLU A C 1
ATOM 834 O O . GLU A 1 102 ? 5.914 10.309 -11.328 1.00 84.56 102 GLU A O 1
ATOM 839 N N . ARG A 1 103 ? 7.694 9.178 -10.615 1.00 82.69 103 ARG A N 1
ATOM 840 C CA . ARG A 1 103 ? 8.160 8.801 -11.966 1.00 82.69 103 ARG A CA 1
ATOM 841 C C . ARG A 1 103 ? 8.289 7.303 -12.189 1.00 82.69 103 ARG A C 1
ATOM 843 O O . ARG A 1 103 ? 8.666 6.885 -13.278 1.00 82.69 103 ARG A O 1
ATOM 850 N N . GLN A 1 104 ? 8.048 6.492 -11.162 1.00 84.38 104 GLN A N 1
ATOM 851 C CA . GLN A 1 104 ? 8.229 5.047 -11.245 1.00 84.38 104 GLN A CA 1
ATOM 852 C C . GLN A 1 104 ? 6.994 4.330 -10.715 1.00 84.38 104 GLN A C 1
ATOM 854 O O . GLN A 1 104 ? 6.471 4.723 -9.673 1.00 84.38 104 GLN A O 1
ATOM 859 N N . PRO A 1 105 ? 6.543 3.265 -11.396 1.00 89.44 105 PRO A N 1
ATOM 860 C CA . PRO A 1 105 ? 5.438 2.472 -10.905 1.00 89.44 105 PRO A CA 1
ATOM 861 C C . PRO A 1 105 ? 5.837 1.734 -9.623 1.00 89.44 105 PRO A C 1
ATOM 863 O O . PRO A 1 105 ? 6.903 1.115 -9.561 1.00 89.44 105 PRO A O 1
ATOM 866 N N . ARG A 1 106 ? 4.971 1.773 -8.609 1.00 91.94 106 ARG A N 1
ATOM 867 C CA . ARG A 1 106 ? 5.153 1.060 -7.335 1.00 91.94 106 ARG A CA 1
ATOM 868 C C . ARG A 1 106 ? 3.891 0.322 -6.932 1.00 91.94 106 ARG A C 1
ATOM 870 O O . ARG A 1 106 ? 2.774 0.785 -7.175 1.00 91.94 106 ARG A O 1
ATOM 877 N N . PHE A 1 107 ? 4.086 -0.812 -6.271 1.00 92.50 107 PHE A N 1
ATOM 878 C CA . PHE A 1 107 ? 3.006 -1.545 -5.630 1.00 92.50 107 PHE A CA 1
ATOM 879 C C . PHE A 1 107 ? 3.020 -1.250 -4.140 1.00 92.50 107 PHE A C 1
ATOM 881 O O . PHE A 1 107 ? 4.072 -1.275 -3.511 1.00 92.50 107 PHE A O 1
ATOM 888 N N . VAL A 1 108 ? 1.855 -0.991 -3.566 1.00 93.06 108 VAL A N 1
ATOM 889 C CA . VAL A 1 108 ? 1.721 -0.649 -2.154 1.00 93.06 108 VAL A CA 1
ATOM 890 C C . VAL A 1 108 ? 0.621 -1.492 -1.543 1.00 93.06 108 VAL A C 1
ATOM 892 O O . VAL A 1 108 ? -0.485 -1.559 -2.073 1.00 93.06 108 VAL A O 1
ATOM 895 N N . VAL A 1 109 ? 0.902 -2.128 -0.412 1.00 93.06 109 VAL A N 1
ATOM 896 C CA . VAL A 1 109 ? -0.141 -2.701 0.441 1.00 93.06 109 VAL A CA 1
ATOM 897 C C . VAL A 1 109 ? -0.382 -1.740 1.581 1.00 93.06 109 VAL A C 1
ATOM 899 O O . VAL A 1 109 ? 0.518 -1.517 2.379 1.00 93.06 109 VAL A O 1
ATOM 902 N N . TYR A 1 110 ? -1.583 -1.186 1.667 1.00 93.00 110 TYR A N 1
ATOM 903 C CA . TYR A 1 110 ? -1.955 -0.238 2.704 1.00 93.00 110 TYR A CA 1
ATOM 904 C C . TYR A 1 110 ? -3.063 -0.813 3.582 1.00 93.00 110 TYR A C 1
ATOM 906 O O . TYR A 1 110 ? -4.123 -1.195 3.092 1.00 93.00 110 TYR A O 1
ATOM 914 N N . SER A 1 111 ? -2.811 -0.882 4.885 1.00 91.06 111 SER A N 1
ATOM 915 C CA . SER A 1 111 ? -3.814 -1.191 5.900 1.00 91.06 111 SER A CA 1
ATOM 916 C C . SER A 1 111 ? -4.338 0.124 6.455 1.00 91.06 111 SER A C 1
ATOM 918 O O . SER A 1 111 ? -3.620 0.818 7.177 1.00 91.06 111 SER A O 1
ATOM 920 N N . TYR A 1 112 ? -5.578 0.463 6.107 1.00 89.94 112 TYR A N 1
ATOM 921 C CA . TYR A 1 112 ? -6.213 1.704 6.541 1.00 89.94 112 TYR A CA 1
ATOM 922 C C . TYR A 1 112 ? -7.181 1.446 7.689 1.00 89.94 112 TYR A C 1
ATOM 924 O O . TYR A 1 112 ? -8.041 0.573 7.591 1.00 89.94 112 TYR A O 1
ATOM 932 N N . LYS A 1 113 ? -7.094 2.235 8.759 1.00 90.19 113 LYS A N 1
ATOM 933 C CA . LYS A 1 113 ? -8.093 2.247 9.827 1.00 90.19 113 LYS A CA 1
ATOM 934 C C . LYS A 1 113 ? -9.329 3.023 9.377 1.00 90.19 113 LYS A C 1
ATOM 936 O O . LYS A 1 113 ? -9.370 4.248 9.462 1.00 90.19 113 LYS A O 1
ATOM 941 N N . TYR A 1 114 ? -10.357 2.301 8.949 1.00 89.44 114 TYR A N 1
ATOM 942 C CA . TYR A 1 114 ? -11.641 2.883 8.579 1.00 89.44 114 TYR A CA 1
ATOM 943 C C . TYR A 1 114 ? -12.587 2.891 9.781 1.00 89.44 114 TYR A C 1
ATOM 945 O O . TYR A 1 114 ? -13.002 1.833 10.261 1.00 89.44 114 TYR A O 1
ATOM 953 N N . VAL A 1 115 ? -12.929 4.082 10.270 1.00 90.75 115 VAL A N 1
ATOM 954 C CA . VAL A 1 115 ? -13.975 4.268 11.283 1.00 90.75 115 VAL A CA 1
ATOM 955 C C . VAL A 1 115 ? -15.287 4.521 10.552 1.00 90.75 115 VAL A C 1
ATOM 957 O O . VAL A 1 115 ? -15.436 5.528 9.866 1.00 90.75 115 VAL A O 1
ATOM 960 N N . HIS A 1 116 ? -16.217 3.581 10.676 1.00 91.81 116 HIS A N 1
ATOM 961 C CA . HIS A 1 116 ? -17.563 3.702 10.126 1.00 91.81 116 HIS A CA 1
ATOM 962 C C . HIS A 1 116 ? -18.392 4.691 10.951 1.00 91.81 116 HIS A C 1
ATOM 964 O O . HIS A 1 116 ? -18.136 4.902 12.138 1.00 91.81 116 HIS A O 1
ATOM 970 N N . GLU A 1 117 ? -19.435 5.254 10.342 1.00 93.19 117 GLU A N 1
ATOM 971 C CA . GLU A 1 117 ? -20.362 6.178 11.017 1.00 93.19 117 GLU A CA 1
ATOM 972 C C . GLU A 1 117 ? -21.109 5.525 12.196 1.00 93.19 117 GLU A C 1
ATOM 974 O O . GLU A 1 117 ? -21.525 6.208 13.127 1.00 93.19 117 GLU A O 1
ATOM 979 N N . ASP A 1 118 ? -21.233 4.193 12.194 1.00 92.12 118 ASP A N 1
ATOM 980 C CA . ASP A 1 118 ? -21.844 3.404 13.270 1.00 92.12 118 ASP A CA 1
ATOM 981 C C . ASP A 1 118 ? -20.909 3.165 14.478 1.00 92.12 118 ASP A C 1
ATOM 983 O O . ASP A 1 118 ? -21.297 2.504 15.444 1.00 92.12 118 ASP A O 1
ATOM 987 N N . GLY A 1 119 ? -19.678 3.689 14.436 1.00 90.31 119 GLY A N 1
ATOM 988 C CA . GLY A 1 119 ? -18.661 3.542 15.478 1.00 90.31 119 GLY A CA 1
ATOM 989 C C . GLY A 1 119 ? -17.829 2.260 15.379 1.00 90.31 119 GLY A C 1
ATOM 990 O O . GLY A 1 119 ? -16.924 2.053 16.193 1.00 90.31 119 GLY A O 1
ATOM 991 N N . ARG A 1 120 ? -18.083 1.390 14.394 1.00 91.94 120 ARG A N 1
ATOM 992 C CA . ARG A 1 120 ? -17.238 0.217 14.151 1.00 91.94 120 ARG A CA 1
ATOM 993 C C . ARG A 1 120 ? -15.944 0.637 13.477 1.00 91.94 120 ARG A C 1
ATOM 995 O O . ARG A 1 120 ? -15.911 1.534 12.641 1.00 91.94 120 ARG A O 1
ATOM 1002 N N . VAL A 1 121 ? -14.872 -0.079 13.789 1.00 89.94 121 VAL A N 1
ATOM 1003 C CA . VAL A 1 121 ? -13.577 0.119 13.139 1.00 89.94 121 VAL A CA 1
ATOM 1004 C C . VAL A 1 121 ? -13.256 -1.111 12.308 1.00 89.94 121 VAL A C 1
ATOM 1006 O O . VAL A 1 121 ? -13.283 -2.234 12.809 1.00 89.94 121 VAL A O 1
ATOM 1009 N N . SER A 1 122 ? -12.982 -0.903 11.027 1.00 89.06 122 SER A N 1
ATOM 1010 C CA . SER A 1 122 ? -12.526 -1.931 10.095 1.00 89.06 122 SER A CA 1
ATOM 1011 C C . SER A 1 122 ? -11.124 -1.606 9.605 1.00 89.06 122 SER A C 1
ATOM 1013 O O . SER A 1 122 ? -10.759 -0.441 9.486 1.00 89.06 122 SER A O 1
ATOM 1015 N N . TYR A 1 123 ? -10.361 -2.645 9.283 1.00 88.88 123 TYR A N 1
ATOM 1016 C CA . TYR A 1 123 ? -9.009 -2.520 8.742 1.00 88.88 123 TYR A CA 1
ATOM 1017 C C . TYR A 1 123 ? -8.951 -3.176 7.358 1.00 88.88 123 TYR A C 1
ATOM 1019 O O . TYR A 1 123 ? -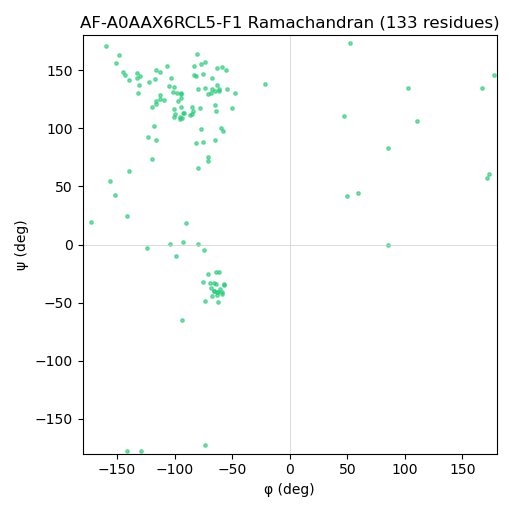8.472 -4.308 7.237 1.00 88.88 123 TYR A O 1
ATOM 1027 N N . PRO A 1 124 ? -9.530 -2.550 6.313 1.00 90.50 124 PRO A N 1
ATOM 1028 C CA . PRO A 1 124 ? -9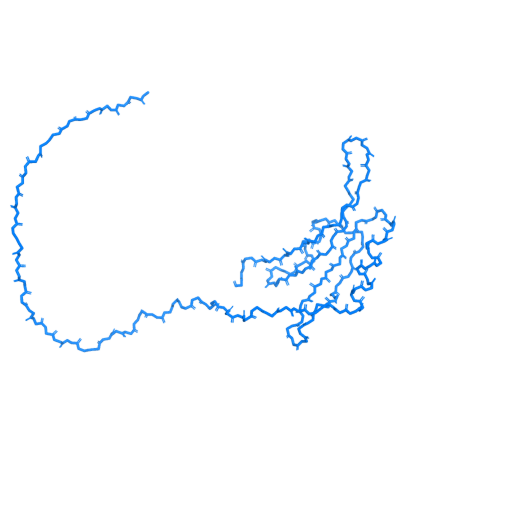.367 -3.042 4.953 1.00 90.50 124 PRO A CA 1
ATOM 1029 C C . PRO A 1 124 ? -7.888 -3.025 4.542 1.00 90.50 124 PRO A C 1
ATOM 1031 O O . PRO A 1 124 ? -7.190 -2.023 4.698 1.00 90.50 124 PRO A O 1
ATOM 1034 N N . LEU A 1 125 ? -7.436 -4.145 3.973 1.00 90.19 125 LEU A N 1
ATOM 1035 C CA . LEU A 1 125 ? -6.165 -4.233 3.260 1.00 90.19 125 LEU A CA 1
ATOM 1036 C C . LEU A 1 125 ? -6.380 -3.821 1.804 1.00 90.19 125 LEU A C 1
ATOM 1038 O O . LEU A 1 125 ? -7.020 -4.538 1.034 1.00 90.19 125 LEU A O 1
ATOM 1042 N N . CYS A 1 126 ? -5.819 -2.678 1.435 1.00 91.25 126 CYS A N 1
ATOM 1043 C CA . CYS A 1 126 ? -5.853 -2.132 0.089 1.00 91.25 126 CYS A CA 1
ATOM 1044 C C . CYS A 1 126 ? -4.556 -2.476 -0.645 1.00 91.25 126 CYS A C 1
ATOM 1046 O O . CYS A 1 126 ? -3.465 -2.226 -0.137 1.00 91.25 126 CYS A O 1
ATOM 1048 N N . PHE A 1 127 ? -4.670 -3.012 -1.857 1.00 92.69 127 PHE A N 1
ATOM 1049 C CA . PHE A 1 127 ? -3.545 -3.143 -2.777 1.00 92.69 127 PHE A CA 1
ATOM 1050 C C . PHE A 1 127 ? -3.618 -2.005 -3.793 1.00 92.69 127 PHE A C 1
ATOM 1052 O O . PHE A 1 127 ? -4.551 -1.939 -4.592 1.00 92.69 127 PHE A O 1
ATOM 1059 N N . ILE A 1 128 ? -2.663 -1.086 -3.721 1.00 91.88 128 ILE A N 1
ATOM 1060 C CA . ILE A 1 128 ? -2.614 0.134 -4.518 1.00 91.88 128 ILE A CA 1
ATOM 1061 C C . ILE A 1 128 ? -1.482 -0.016 -5.527 1.00 91.88 128 ILE A C 1
ATOM 1063 O O . ILE A 1 128 ? -0.331 -0.251 -5.165 1.00 91.88 128 ILE A O 1
ATOM 1067 N N . PHE A 1 129 ? -1.815 0.142 -6.801 1.00 91.19 129 PHE A N 1
ATOM 1068 C CA . PHE A 1 129 ? -0.829 0.288 -7.859 1.00 91.19 129 PHE A CA 1
ATOM 1069 C C . PHE A 1 129 ? -0.711 1.769 -8.205 1.00 91.19 129 PHE A C 1
ATOM 1071 O O . PHE A 1 129 ? -1.650 2.361 -8.736 1.00 91.19 129 PHE A O 1
ATOM 1078 N N . SER A 1 130 ? 0.424 2.371 -7.855 1.00 88.50 130 SER A N 1
ATOM 1079 C CA . SER A 1 130 ? 0.728 3.752 -8.213 1.00 88.50 130 SER A CA 1
ATOM 1080 C C . SER A 1 130 ? 1.516 3.750 -9.515 1.00 88.50 130 SER A C 1
ATOM 1082 O O . SER A 1 130 ? 2.670 3.326 -9.527 1.00 88.50 130 SER A O 1
ATOM 1084 N N . SER A 1 131 ? 0.891 4.191 -10.607 1.00 86.69 131 SER A N 1
ATOM 1085 C CA . SER A 1 131 ? 1.529 4.375 -11.914 1.00 86.69 131 SER A CA 1
ATOM 1086 C C . SER A 1 131 ? 1.358 5.827 -12.370 1.00 86.69 131 SER A C 1
ATOM 1088 O O . SER A 1 131 ? 0.325 6.166 -12.957 1.00 86.69 131 SER A O 1
ATOM 1090 N N . PRO A 1 132 ? 2.319 6.712 -12.069 1.00 83.88 132 PRO A N 1
ATOM 1091 C CA . PRO A 1 132 ? 2.237 8.098 -12.504 1.00 83.88 132 PRO A CA 1
ATOM 1092 C C . PRO A 1 132 ? 2.253 8.197 -14.038 1.00 83.88 132 PRO A C 1
ATOM 1094 O O . PRO A 1 132 ? 3.012 7.498 -14.711 1.00 83.88 132 PRO A O 1
ATOM 1097 N N . VAL A 1 133 ? 1.397 9.065 -14.589 1.00 73.19 133 VAL A N 1
ATOM 1098 C CA . VAL A 1 133 ? 1.277 9.314 -16.036 1.00 73.19 133 VAL A CA 1
ATOM 1099 C C . VAL A 1 133 ? 2.458 10.161 -16.515 1.00 73.19 133 VAL A C 1
ATOM 1101 O O . VAL A 1 133 ? 2.430 11.385 -16.493 1.00 73.19 133 VAL A O 1
ATOM 1104 N N . GLY A 1 134 ? 3.546 9.501 -16.890 1.00 59.97 134 GLY A N 1
ATOM 1105 C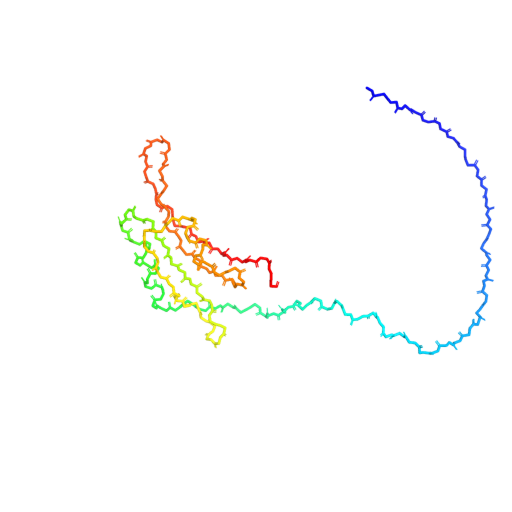 CA . GLY A 1 134 ? 4.755 10.168 -17.380 1.00 59.97 134 GLY A CA 1
ATOM 1106 C C . GLY A 1 134 ? 5.812 9.208 -17.911 1.00 59.97 134 GLY A C 1
ATOM 1107 O O . GLY A 1 134 ? 6.983 9.579 -17.976 1.00 59.97 134 GLY A O 1
ATOM 1108 N N . VAL A 1 135 ? 5.398 7.983 -18.240 1.00 47.50 135 VAL A N 1
ATOM 1109 C CA . VAL A 1 135 ? 6.235 6.923 -18.811 1.00 47.50 135 VAL A CA 1
ATOM 1110 C C . VAL A 1 135 ? 5.761 6.634 -20.222 1.00 47.50 135 VAL A C 1
ATOM 1112 O O . VAL A 1 135 ? 4.523 6.549 -20.390 1.00 47.50 135 VAL A O 1
#

Solvent-accessible surface area (backbone atoms only — not comparable to full-atom values): 9138 Å² total; per-residue (Å²): 133,88,88,82,83,89,86,93,84,86,89,85,90,83,82,90,81,87,81,81,88,87,78,92,77,83,88,79,95,76,83,86,85,85,80,76,74,81,75,77,80,70,74,89,73,86,59,47,72,37,69,69,46,52,52,49,53,52,49,58,73,68,53,82,72,88,59,26,30,36,39,37,33,38,75,41,79,93,75,41,27,36,42,74,71,48,79,44,72,73,53,50,79,70,57,53,55,71,73,47,63,79,83,48,69,36,40,32,44,34,37,44,73,42,73,45,95,86,71,50,76,45,70,57,77,42,80,44,77,46,66,54,95,82,123

Foldseek 3Di:
DDDDDDDDDDDDDDDDDDDDDDDDDDDDPDDPDPPPPCPVPPPDDQAAEDPVVVVVVVCVVVDPDLWKKKWKWDQDPVRSYIDTDDIGTRDDPVVVVVPDDQADKIWMWIFDFDQDPVRDTDTDTDIDIDDHPDD

Mean predicted aligned error: 15.63 Å

Sequence (135 aa):
MWYWMEPSACPTARPPQPCSPPLQDSETEKRRGLWTENIMSDSLVVCEVDPELKEKLRKFRFRKETDNAAIIMKVDKDRQMVVLEEELQNISPEELKLELPERQPRFVVYSYKYVHEDGRVSYPLCFIFSSPVGV

InterPro domains:
  IPR002108 Actin-depolymerising factor homology domain [PF00241] (47-134)
  IPR002108 Actin-depolymerising factor homology domain [PS51263] (43-135)
  IPR011171 Glia maturation factor [PTHR11249] (40-135)
  IPR011171 Glia maturation factor [cd11283] (48-135)
  IPR029006 ADF-H/Gelsolin-like domain superfamily [G3DSA:3.40.20.10] (36-135)